Protein AF-A0A7Y2DKX5-F1 (afdb_monomer_lite)

Secondary structure (DSSP, 8-state):
-PPPHHHHHHHHHT-TT---EE-S-HHHHHT---TTPEE--GGGTHHHHHHHTTS--

Foldseek 3Di:
DDQDPVNVVVVCVPDPLDAAAAQDDPVVVVVDDDPRHDYQHVVVPVSSVVVVVPRDD

Structure (mmCIF, N/CA/C/O backbone):
data_AF-A0A7Y2DKX5-F1
#
_entry.id   AF-A0A7Y2DKX5-F1
#
loop_
_atom_site.group_PDB
_atom_site.id
_atom_site.type_symbol
_atom_site.label_atom_id
_atom_site.label_alt_id
_atom_site.label_comp_id
_atom_site.label_asym_id
_atom_site.label_entity_id
_atom_site.label_seq_id
_atom_site.pdbx_PDB_ins_code
_atom_site.Cartn_x
_atom_site.Cartn_y
_atom_site.Cartn_z
_atom_site.occupancy
_atom_site.B_iso_or_equiv
_atom_site.auth_seq_id
_atom_site.auth_comp_id
_atom_site.auth_asym_id
_atom_site.auth_atom_id
_atom_site.pdbx_PDB_model_num
ATOM 1 N N . MET A 1 1 ? -6.680 18.761 5.764 1.00 62.41 1 MET A N 1
ATOM 2 C CA . MET A 1 1 ? -6.179 18.248 7.052 1.00 62.41 1 MET A CA 1
ATOM 3 C C . MET A 1 1 ? -5.424 16.989 6.732 1.00 62.41 1 MET A C 1
ATOM 5 O O . MET A 1 1 ? -5.962 16.175 5.989 1.00 62.41 1 MET A O 1
ATOM 9 N N . ASP A 1 2 ? -4.207 16.880 7.239 1.00 87.06 2 ASP A N 1
ATOM 10 C CA . ASP A 1 2 ? -3.398 15.677 7.085 1.00 87.06 2 ASP A CA 1
ATOM 11 C C . ASP A 1 2 ? -3.934 14.581 8.014 1.00 87.06 2 ASP A C 1
ATOM 13 O O . ASP A 1 2 ? -4.523 14.875 9.059 1.00 87.06 2 ASP A O 1
ATOM 17 N N . LEU A 1 3 ? -3.781 13.322 7.612 1.00 89.38 3 LEU A N 1
ATOM 18 C CA . LEU A 1 3 ? -4.140 12.175 8.439 1.00 89.38 3 LEU A CA 1
ATOM 19 C C . LEU A 1 3 ? -3.058 11.994 9.513 1.00 89.38 3 LEU A C 1
ATOM 21 O O . LEU A 1 3 ? -1.878 11.894 9.180 1.00 89.38 3 LEU A O 1
ATOM 25 N N . SER A 1 4 ? -3.440 11.980 10.793 1.00 95.69 4 SER A N 1
ATOM 26 C CA . SER A 1 4 ? -2.500 11.642 11.867 1.00 95.69 4 SER A CA 1
ATOM 27 C C . SER A 1 4 ? -2.172 10.147 11.846 1.00 95.69 4 SER A C 1
ATOM 29 O O . SER A 1 4 ? -2.954 9.349 11.333 1.00 95.69 4 SER A O 1
ATOM 31 N N . GLN A 1 5 ? -1.034 9.764 12.432 1.00 92.88 5 GLN A N 1
ATOM 32 C CA . GLN A 1 5 ? -0.633 8.355 12.538 1.00 92.88 5 GLN A CA 1
ATOM 33 C C . GLN A 1 5 ? -1.678 7.536 13.304 1.00 92.88 5 GLN A C 1
ATOM 35 O O . GLN A 1 5 ? -2.156 6.539 12.785 1.00 92.88 5 GLN A O 1
ATOM 40 N N . GLU A 1 6 ? -2.132 8.033 14.457 1.00 95.88 6 GLU A N 1
ATOM 41 C CA . GLU A 1 6 ? -3.176 7.389 15.270 1.00 95.88 6 GLU A CA 1
ATOM 42 C C . GLU A 1 6 ? -4.473 7.167 14.473 1.00 95.88 6 GLU A C 1
ATOM 44 O O . GLU A 1 6 ? -5.059 6.092 14.518 1.00 95.88 6 GLU A O 1
ATOM 49 N N . ALA A 1 7 ? -4.904 8.160 13.687 1.00 95.44 7 ALA A N 1
ATOM 50 C CA . ALA A 1 7 ? -6.110 8.035 12.871 1.00 95.44 7 ALA A CA 1
ATOM 51 C C . ALA A 1 7 ? -5.913 7.121 11.649 1.00 95.44 7 ALA A C 1
ATOM 53 O O . ALA A 1 7 ? -6.890 6.587 11.127 1.00 95.44 7 ALA A O 1
ATOM 54 N N . TRP A 1 8 ? -4.684 6.978 11.146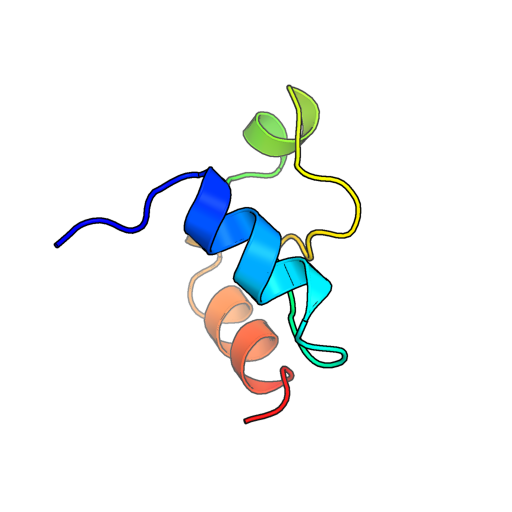 1.00 94.31 8 TRP A N 1
ATOM 55 C CA . TRP A 1 8 ? -4.359 6.017 10.092 1.00 94.31 8 TRP A CA 1
ATOM 56 C C . TRP A 1 8 ? -4.385 4.587 10.635 1.00 94.31 8 TRP A C 1
ATOM 58 O O . TRP A 1 8 ? -5.040 3.738 10.036 1.00 94.31 8 TRP A O 1
ATOM 68 N N . GLU A 1 9 ? -3.756 4.353 11.790 1.00 94.19 9 GLU A N 1
ATOM 69 C CA . GLU A 1 9 ? -3.752 3.062 12.486 1.00 94.19 9 GLU A CA 1
ATOM 70 C C . GLU A 1 9 ? -5.178 2.632 12.848 1.00 94.19 9 GLU A C 1
ATOM 72 O O . GLU A 1 9 ? -5.594 1.541 12.474 1.00 94.19 9 GLU A O 1
ATOM 77 N N . GLU A 1 10 ? -5.976 3.519 13.454 1.00 95.75 10 GLU A N 1
ATOM 78 C CA . GLU A 1 10 ? -7.371 3.225 13.805 1.00 95.75 10 GLU A CA 1
ATOM 79 C C . GLU A 1 10 ? -8.198 2.823 12.574 1.00 95.75 10 GLU A C 1
ATOM 81 O O . GLU A 1 10 ? -8.980 1.876 12.627 1.00 95.75 10 GLU A O 1
ATOM 86 N N . ARG A 1 11 ? -8.042 3.516 11.441 1.00 94.06 11 ARG A N 1
ATOM 87 C CA . ARG A 1 11 ? -8.779 3.175 10.212 1.00 94.06 11 ARG A CA 1
ATOM 88 C C . ARG A 1 11 ? -8.337 1.844 9.626 1.00 94.06 11 ARG A C 1
ATOM 90 O O . ARG A 1 11 ? -9.185 1.112 9.134 1.00 94.06 11 ARG A O 1
ATOM 97 N N . LEU A 1 12 ? -7.039 1.558 9.670 1.00 94.00 12 LEU A N 1
ATOM 98 C CA . LEU A 1 12 ? -6.481 0.301 9.190 1.00 94.00 12 LEU A CA 1
ATOM 99 C C . LEU A 1 12 ? -6.958 -0.883 10.043 1.00 94.00 12 LEU A C 1
ATOM 101 O O . LEU A 1 12 ? -7.296 -1.925 9.498 1.00 94.00 12 LEU A O 1
ATOM 105 N N . GLU A 1 13 ? -7.017 -0.723 11.366 1.00 93.81 13 GLU A N 1
ATOM 106 C CA . GLU A 1 13 ? -7.482 -1.771 12.285 1.00 93.81 13 GLU A CA 1
ATOM 107 C C . GLU A 1 13 ? -8.992 -2.035 12.190 1.00 93.81 13 GLU A C 1
ATOM 109 O O . GLU A 1 13 ? -9.437 -3.145 12.474 1.00 93.81 13 GLU A O 1
ATOM 114 N N . ASN A 1 14 ? -9.783 -1.026 11.812 1.00 95.56 14 ASN A N 1
ATOM 115 C CA . ASN A 1 14 ? -11.246 -1.113 11.760 1.00 95.56 14 ASN A CA 1
ATOM 116 C C . ASN A 1 14 ? -11.815 -1.402 10.358 1.00 95.56 14 ASN A C 1
ATOM 118 O O . ASN A 1 14 ? -13.036 -1.374 10.188 1.00 95.56 14 ASN A O 1
ATOM 122 N N . ASP A 1 15 ? -10.972 -1.665 9.359 1.00 93.69 15 ASP A N 1
ATOM 123 C CA . ASP A 1 15 ? -11.402 -1.995 7.999 1.00 93.69 15 ASP A CA 1
ATOM 124 C C . ASP A 1 15 ? -10.769 -3.309 7.526 1.00 93.69 15 ASP A C 1
ATOM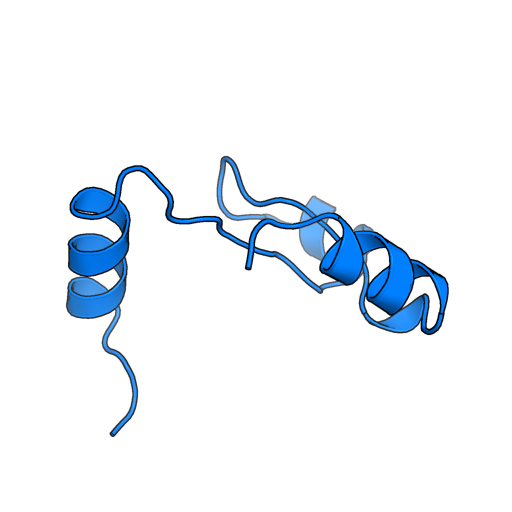 126 O O . ASP A 1 15 ? -9.608 -3.363 7.124 1.00 93.69 15 ASP A O 1
ATOM 130 N N . ASP A 1 16 ? -11.573 -4.375 7.530 1.00 90.88 16 ASP A N 1
ATOM 131 C CA . ASP A 1 16 ? -11.163 -5.716 7.096 1.00 90.88 16 ASP A CA 1
ATOM 132 C C . ASP A 1 16 ? -10.749 -5.781 5.612 1.00 90.88 16 ASP A C 1
ATOM 134 O O . ASP A 1 16 ? -10.098 -6.742 5.198 1.00 90.88 16 ASP A O 1
ATOM 138 N N . ASN A 1 17 ? -11.131 -4.788 4.800 1.00 90.19 17 ASN A N 1
ATOM 139 C CA . ASN A 1 17 ? -10.776 -4.710 3.381 1.00 90.19 17 ASN A CA 1
ATOM 140 C C . ASN A 1 17 ? -9.644 -3.713 3.113 1.00 90.19 17 ASN A C 1
ATOM 142 O O . ASN A 1 17 ? -9.294 -3.486 1.951 1.00 90.19 17 ASN A O 1
ATOM 146 N N . ALA A 1 18 ? -9.071 -3.098 4.151 1.00 91.69 18 ALA A N 1
ATOM 147 C CA . ALA A 1 18 ? -7.984 -2.154 3.971 1.00 91.69 18 ALA A CA 1
ATOM 148 C C . ALA A 1 18 ? -6.752 -2.844 3.375 1.00 91.69 18 ALA A C 1
ATOM 150 O O . ALA A 1 18 ? -6.297 -3.897 3.825 1.00 91.69 18 ALA A O 1
ATOM 151 N N . VAL A 1 19 ? -6.172 -2.199 2.365 1.00 91.81 19 VAL A N 1
ATOM 152 C CA . VAL A 1 19 ? -4.929 -2.633 1.729 1.00 91.81 19 VAL A CA 1
ATOM 153 C C . VAL A 1 19 ? -3.904 -1.523 1.876 1.00 91.81 19 VAL A C 1
ATOM 155 O O . VAL A 1 19 ? -4.157 -0.370 1.526 1.00 91.81 19 VAL A O 1
ATOM 158 N N . ILE A 1 20 ? -2.719 -1.882 2.365 1.00 94.56 20 ILE A N 1
ATOM 159 C CA . ILE A 1 20 ? -1.567 -0.984 2.381 1.00 94.56 20 ILE A CA 1
ATOM 160 C C . ILE A 1 20 ? -0.832 -1.164 1.059 1.00 94.56 20 ILE A C 1
ATOM 162 O O . ILE A 1 20 ? -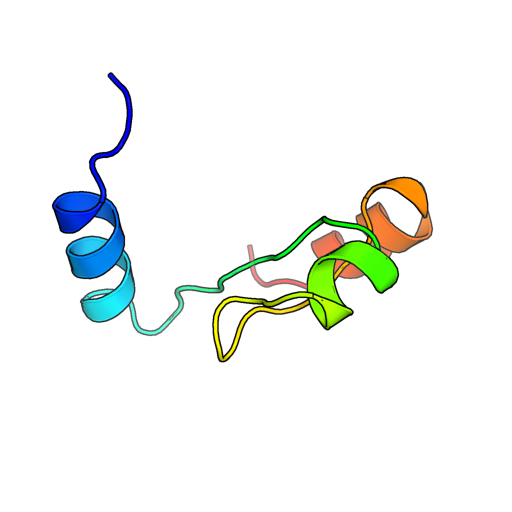0.468 -2.281 0.692 1.00 94.56 20 ILE A O 1
ATOM 166 N N . LEU A 1 21 ? -0.612 -0.064 0.348 1.00 95.25 21 LEU A N 1
ATOM 167 C CA . LEU A 1 21 ? 0.121 -0.050 -0.908 1.00 95.25 21 LEU A CA 1
ATOM 168 C C . LEU A 1 21 ? 1.422 0.735 -0.735 1.00 95.25 21 LEU A C 1
ATOM 170 O O . LEU A 1 21 ? 1.392 1.936 -0.469 1.00 95.25 21 LEU A O 1
ATOM 174 N N . ASP A 1 22 ? 2.551 0.058 -0.910 1.00 96.31 22 ASP A N 1
ATOM 175 C CA . ASP A 1 22 ? 3.874 0.667 -0.957 1.00 96.31 22 ASP A CA 1
ATOM 176 C C . ASP A 1 22 ? 4.277 0.866 -2.423 1.00 96.31 22 ASP A C 1
ATOM 178 O O . ASP A 1 22 ? 4.386 -0.092 -3.188 1.00 96.31 22 ASP A O 1
ATOM 182 N N . VAL A 1 23 ? 4.431 2.124 -2.833 1.00 96.75 23 VAL A N 1
ATOM 183 C CA . VAL A 1 23 ? 4.685 2.497 -4.236 1.00 96.75 23 VAL A CA 1
ATOM 184 C C . VAL A 1 23 ? 6.134 2.894 -4.513 1.00 96.75 23 VAL A C 1
ATOM 186 O O . VAL A 1 23 ? 6.441 3.427 -5.580 1.00 96.75 23 VAL A O 1
ATOM 189 N N . ARG A 1 24 ? 7.008 2.682 -3.525 1.00 97.31 24 ARG A N 1
ATOM 190 C CA . ARG A 1 24 ? 8.442 2.979 -3.585 1.00 97.31 24 ARG A CA 1
ATOM 191 C C . ARG A 1 24 ? 9.191 1.967 -4.453 1.00 97.31 24 ARG A C 1
ATOM 193 O O . ARG A 1 24 ? 8.649 0.908 -4.783 1.00 97.31 24 ARG A O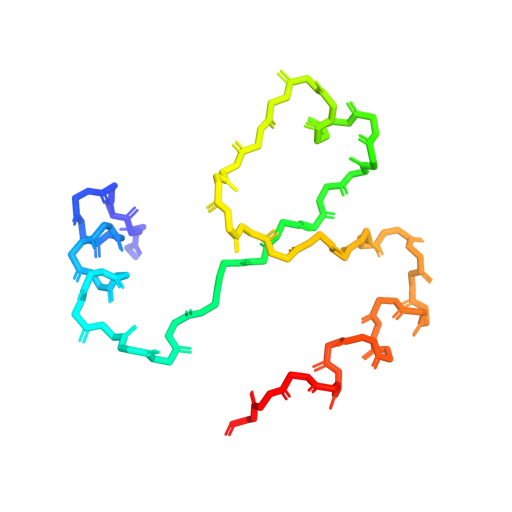 1
ATOM 200 N N . THR A 1 25 ? 10.434 2.285 -4.819 1.00 96.06 25 THR A N 1
ATOM 201 C CA . THR A 1 25 ? 11.260 1.338 -5.580 1.00 96.06 25 THR A CA 1
ATOM 202 C C . THR A 1 25 ? 11.612 0.117 -4.723 1.00 96.06 25 THR A C 1
ATOM 204 O O . THR A 1 25 ? 11.619 0.205 -3.489 1.00 96.06 25 THR A O 1
ATOM 207 N N . PRO A 1 26 ? 11.936 -1.035 -5.336 1.00 94.38 26 PRO A N 1
ATOM 208 C CA . PRO A 1 26 ? 12.342 -2.225 -4.594 1.00 94.38 26 PRO A CA 1
ATOM 209 C C . PRO A 1 26 ? 13.505 -1.971 -3.628 1.00 94.38 26 PRO A C 1
ATOM 211 O O . PRO A 1 26 ? 13.488 -2.478 -2.511 1.00 94.38 26 PRO A O 1
ATOM 214 N N . GLU A 1 27 ? 14.474 -1.142 -4.018 1.00 95.50 27 GLU A N 1
ATOM 215 C CA . GLU A 1 27 ? 15.629 -0.799 -3.185 1.00 95.50 27 GLU A CA 1
ATOM 216 C C . GLU A 1 27 ? 15.216 -0.049 -1.908 1.00 95.50 27 GLU A C 1
ATOM 218 O O . GLU A 1 27 ? 15.717 -0.344 -0.827 1.00 95.50 27 GLU A O 1
ATOM 223 N N . GLU A 1 28 ? 14.259 0.881 -1.996 1.00 96.25 28 GLU A N 1
ATOM 224 C CA . GLU A 1 28 ? 13.736 1.605 -0.827 1.00 96.25 28 GLU A CA 1
ATOM 225 C C . GLU A 1 28 ? 12.938 0.689 0.117 1.00 96.25 28 GLU A C 1
ATOM 227 O O . GLU A 1 28 ? 12.904 0.909 1.331 1.00 96.25 28 GLU A O 1
ATOM 232 N N . VAL A 1 29 ? 12.270 -0.330 -0.432 1.00 95.56 29 VAL A N 1
ATOM 233 C CA . VAL A 1 29 ? 11.531 -1.338 0.344 1.00 95.56 29 VAL A CA 1
ATOM 234 C C . VAL A 1 29 ? 12.499 -2.270 1.074 1.00 95.56 29 VAL A C 1
ATOM 236 O O . VAL A 1 29 ? 12.236 -2.640 2.219 1.00 95.56 29 VAL A O 1
ATOM 239 N N . GLU A 1 30 ? 13.637 -2.615 0.467 1.00 94.62 30 GLU A N 1
ATOM 240 C CA . GLU A 1 30 ? 14.680 -3.434 1.101 1.00 94.62 30 GLU A CA 1
ATOM 241 C C . GLU A 1 30 ? 15.290 -2.769 2.347 1.00 94.62 30 GLU A C 1
ATOM 243 O O . GLU A 1 30 ? 15.672 -3.467 3.289 1.00 94.62 30 GLU A O 1
ATOM 248 N N . GLU A 1 31 ? 15.325 -1.434 2.404 1.00 95.56 31 GLU A N 1
ATOM 249 C CA . GLU A 1 31 ? 15.775 -0.682 3.586 1.00 95.56 31 GLU A CA 1
ATOM 250 C C . GLU A 1 31 ? 14.761 -0.698 4.744 1.00 95.56 31 GLU A C 1
ATOM 252 O O . GLU A 1 31 ? 15.111 -0.420 5.895 1.00 95.56 31 GLU A O 1
ATOM 257 N N . GLY A 1 32 ? 13.506 -1.050 4.462 1.00 94.50 32 GLY A N 1
ATOM 258 C CA . GLY A 1 32 ? 12.438 -1.153 5.447 1.00 94.50 32 GLY A CA 1
ATOM 259 C C . GLY A 1 32 ? 11.071 -0.845 4.849 1.00 94.50 32 GLY A C 1
ATOM 260 O O . GLY A 1 32 ? 10.904 0.074 4.044 1.00 94.50 32 GLY A O 1
ATOM 261 N N . TYR A 1 33 ? 10.061 -1.598 5.275 1.00 94.62 33 TYR A N 1
ATOM 262 C CA . TYR A 1 33 ? 8.700 -1.493 4.756 1.00 94.62 33 TYR A CA 1
ATOM 263 C C . TYR A 1 33 ? 7.661 -1.836 5.820 1.00 94.62 33 TYR A C 1
ATOM 265 O O . TYR A 1 33 ? 7.966 -2.457 6.842 1.00 94.62 33 TYR A O 1
ATOM 273 N N . ILE A 1 34 ? 6.420 -1.414 5.575 1.00 94.06 34 ILE A N 1
ATOM 274 C CA . ILE A 1 34 ? 5.289 -1.736 6.443 1.00 94.06 34 ILE A CA 1
ATOM 275 C C . ILE A 1 34 ? 4.883 -3.196 6.184 1.00 94.06 34 ILE A C 1
ATOM 277 O O . ILE A 1 34 ? 4.598 -3.547 5.035 1.00 94.06 34 ILE A O 1
ATOM 281 N N . PRO A 1 35 ? 4.832 -4.063 7.212 1.00 91.38 35 PRO A N 1
ATOM 282 C CA . PRO A 1 35 ? 4.392 -5.442 7.042 1.00 91.38 35 PRO A CA 1
ATOM 283 C C . PRO A 1 35 ? 3.015 -5.533 6.376 1.00 91.38 35 PRO A C 1
ATOM 285 O O . PRO A 1 35 ? 2.133 -4.722 6.642 1.00 91.38 35 PRO A O 1
ATOM 288 N N . ASN A 1 36 ? 2.825 -6.554 5.539 1.00 91.00 36 ASN A N 1
ATOM 289 C CA . ASN A 1 36 ? 1.598 -6.798 4.767 1.00 91.00 36 ASN A CA 1
ATOM 290 C C . ASN A 1 36 ? 1.263 -5.737 3.701 1.00 91.00 36 ASN A C 1
ATOM 292 O O . ASN A 1 36 ? 0.210 -5.836 3.071 1.00 91.00 36 ASN A O 1
ATOM 296 N N . ALA A 1 37 ? 2.144 -4.764 3.446 1.00 94.94 37 ALA A N 1
ATOM 297 C CA . ALA A 1 37 ? 1.988 -3.877 2.303 1.00 94.94 37 ALA A CA 1
ATOM 298 C C . ALA A 1 37 ? 2.183 -4.634 0.982 1.00 94.94 37 ALA A C 1
ATOM 300 O O . ALA A 1 37 ? 3.117 -5.424 0.822 1.00 94.94 37 ALA A O 1
ATOM 301 N N . LYS A 1 38 ? 1.314 -4.361 0.007 1.00 94.25 38 LYS A N 1
ATOM 302 C CA . LYS A 1 38 ? 1.538 -4.748 -1.384 1.00 94.25 38 LYS A CA 1
ATOM 303 C C . LYS A 1 38 ? 2.529 -3.758 -1.986 1.00 94.25 38 LYS A C 1
ATOM 305 O O . LYS A 1 38 ? 2.294 -2.559 -1.917 1.00 94.25 38 LYS A O 1
ATOM 310 N N . VAL A 1 39 ? 3.610 -4.246 -2.585 1.00 95.25 39 VAL A N 1
ATOM 311 C CA . VAL A 1 39 ? 4.582 -3.390 -3.276 1.00 95.25 39 VAL A CA 1
ATOM 312 C C . VAL A 1 39 ? 4.215 -3.315 -4.755 1.00 95.25 39 VAL A C 1
ATOM 314 O O . VAL A 1 39 ? 4.142 -4.349 -5.421 1.00 95.25 39 VAL A O 1
ATOM 317 N N . ILE A 1 40 ? 3.965 -2.111 -5.266 1.00 95.75 40 ILE A N 1
ATOM 318 C CA . ILE A 1 40 ? 3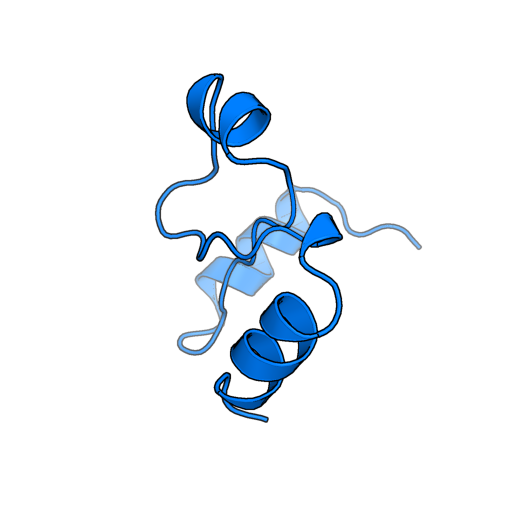.781 -1.851 -6.699 1.00 95.75 40 ILE A CA 1
ATOM 319 C C . ILE A 1 40 ? 4.587 -0.603 -7.050 1.00 95.75 40 ILE A C 1
ATOM 321 O O . ILE A 1 40 ? 4.134 0.513 -6.808 1.00 95.75 40 ILE A O 1
ATOM 325 N N . ASP A 1 41 ? 5.766 -0.793 -7.635 1.00 96.62 41 ASP A N 1
ATOM 326 C CA . ASP A 1 41 ? 6.665 0.307 -7.989 1.00 96.62 41 ASP A CA 1
ATOM 327 C C . ASP A 1 41 ? 5.993 1.282 -8.973 1.00 96.62 41 ASP A C 1
ATOM 329 O O . ASP A 1 41 ? 5.636 0.930 -10.104 1.00 96.62 41 ASP A O 1
ATOM 333 N N . PHE A 1 42 ? 5.824 2.529 -8.527 1.00 96.44 42 PHE A N 1
ATOM 334 C CA . PHE A 1 42 ? 5.207 3.607 -9.294 1.00 96.44 42 PHE A CA 1
ATOM 335 C C . PHE A 1 42 ? 5.934 3.901 -10.612 1.00 96.44 42 PHE A C 1
ATOM 337 O O . PHE A 1 42 ? 5.303 4.266 -11.611 1.00 96.44 42 PHE A O 1
ATOM 344 N N . TYR A 1 43 ? 7.255 3.726 -10.647 1.00 96.56 43 TYR A N 1
ATOM 345 C CA . TYR A 1 43 ? 8.068 4.063 -11.811 1.00 96.56 43 TYR A CA 1
ATOM 346 C C . TYR A 1 43 ? 7.900 3.078 -12.974 1.00 96.56 43 TYR A C 1
ATOM 348 O O . TYR A 1 43 ? 8.300 3.395 -14.097 1.00 96.56 43 TYR A O 1
ATOM 356 N N . LEU A 1 44 ? 7.232 1.938 -12.761 1.00 94.31 44 LEU A N 1
ATOM 357 C CA . LEU A 1 44 ? 6.912 0.974 -13.820 1.00 94.31 44 LEU A CA 1
ATOM 358 C C . LEU A 1 44 ? 5.758 1.426 -14.738 1.00 94.31 44 LEU A C 1
ATOM 360 O O . LEU A 1 44 ? 5.439 0.762 -15.729 1.00 94.31 44 LEU A O 1
ATOM 364 N N . GLY A 1 45 ? 5.129 2.573 -14.456 1.00 94.19 45 GLY A N 1
ATOM 365 C CA . GLY A 1 45 ? 4.208 3.255 -15.366 1.00 94.19 45 GLY A CA 1
ATOM 366 C C . GLY A 1 45 ? 2.989 2.412 -15.754 1.00 94.19 45 GLY A C 1
ATOM 367 O O . GLY A 1 45 ? 2.016 2.333 -15.009 1.00 94.19 45 GLY A O 1
ATOM 368 N N . GLN A 1 46 ? 3.009 1.802 -16.944 1.00 95.06 46 GLN A N 1
ATOM 369 C CA . GLN A 1 46 ? 1.889 0.972 -17.408 1.00 95.06 46 GLN A CA 1
ATOM 370 C C . GLN A 1 46 ? 1.666 -0.256 -16.523 1.00 95.06 46 GLN A C 1
ATOM 372 O O . GLN A 1 46 ? 0.520 -0.625 -16.277 1.00 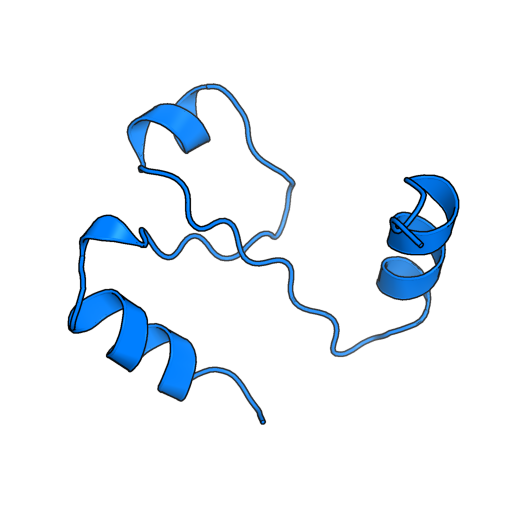95.06 46 GLN A O 1
ATOM 377 N N . GLU A 1 47 ? 2.737 -0.872 -16.028 1.00 94.19 47 GLU A N 1
ATOM 378 C CA . GLU A 1 47 ? 2.629 -2.049 -15.163 1.00 94.19 47 GLU A CA 1
ATOM 379 C C . GLU A 1 47 ? 2.046 -1.669 -13.799 1.00 94.19 47 GLU A C 1
ATOM 381 O O . GLU A 1 47 ? 1.188 -2.385 -13.289 1.00 94.19 47 GLU A O 1
ATOM 386 N N . PHE A 1 48 ? 2.408 -0.492 -13.269 1.00 95.06 48 PHE A N 1
ATOM 387 C CA . PHE A 1 48 ? 1.776 0.070 -12.075 1.00 95.06 48 PHE A CA 1
ATOM 388 C C . PHE A 1 48 ? 0.260 0.188 -12.267 1.00 95.06 48 PHE A C 1
ATOM 390 O O . PHE A 1 48 ? -0.510 -0.352 -11.477 1.00 95.06 48 PHE A O 1
ATOM 397 N N . MET A 1 49 ? -0.182 0.817 -13.363 1.00 94.69 49 MET A N 1
ATOM 398 C CA . MET A 1 49 ? -1.613 0.960 -13.657 1.00 94.69 49 MET A CA 1
ATOM 399 C C . MET A 1 49 ? -2.320 -0.396 -13.778 1.00 94.69 49 MET A C 1
ATOM 401 O O . MET A 1 49 ? -3.403 -0.569 -13.223 1.00 94.69 49 MET A O 1
ATOM 405 N N . ALA A 1 50 ? -1.694 -1.369 -14.444 1.00 94.81 50 ALA A N 1
ATOM 406 C CA . ALA A 1 50 ? -2.248 -2.711 -14.586 1.00 94.81 50 ALA A CA 1
ATOM 407 C C . ALA A 1 50 ? -2.382 -3.448 -13.241 1.00 94.81 50 ALA A C 1
ATOM 409 O O . ALA A 1 50 ? -3.328 -4.209 -13.053 1.00 94.81 50 ALA A O 1
ATOM 410 N N . GLU A 1 51 ? -1.460 -3.242 -12.298 1.00 93.44 51 GLU A N 1
ATOM 411 C CA . GLU A 1 51 ? -1.539 -3.835 -10.959 1.00 93.44 51 GLU A CA 1
ATOM 412 C C . GLU A 1 51 ? -2.574 -3.153 -10.057 1.00 93.44 51 GLU A C 1
ATOM 414 O O . GLU A 1 51 ? -3.208 -3.832 -9.245 1.00 93.44 51 GLU A O 1
ATOM 419 N N . ILE A 1 52 ? -2.782 -1.842 -10.219 1.00 92.69 52 ILE A N 1
ATOM 420 C CA . ILE A 1 52 ? -3.845 -1.098 -9.528 1.00 92.69 52 ILE A CA 1
ATOM 421 C C . ILE A 1 52 ? -5.224 -1.550 -10.004 1.00 92.69 52 ILE A C 1
ATOM 423 O O . ILE A 1 52 ? -6.114 -1.747 -9.186 1.00 92.69 52 ILE A O 1
ATOM 427 N N . GLU A 1 53 ? -5.410 -1.773 -11.307 1.00 92.19 53 GLU A N 1
ATOM 428 C CA . GLU A 1 53 ? -6.691 -2.235 -11.860 1.00 92.19 53 GLU A CA 1
ATOM 429 C C . GLU A 1 53 ? -7.119 -3.626 -11.363 1.00 92.19 53 GLU A C 1
ATOM 431 O O . GLU A 1 53 ? -8.297 -3.969 -11.462 1.00 92.19 53 GLU A O 1
ATOM 436 N N . LYS A 1 54 ? -6.182 -4.419 -10.827 1.00 90.75 54 LYS A N 1
ATOM 437 C CA . LYS A 1 54 ? -6.458 -5.724 -10.204 1.00 90.75 54 LYS A CA 1
ATOM 438 C C . LYS A 1 54 ? -6.915 -5.618 -8.749 1.00 90.75 54 LYS A C 1
ATOM 440 O O . LYS A 1 54 ? -7.370 -6.622 -8.207 1.00 90.75 54 LYS A O 1
ATOM 445 N N . LEU A 1 55 ? -6.721 -4.470 -8.099 1.00 88.56 55 LEU A N 1
ATOM 446 C CA . LEU A 1 55 ? -7.225 -4.240 -6.748 1.00 88.56 55 LEU A CA 1
ATOM 447 C C . LEU A 1 55 ? -8.738 -3.999 -6.810 1.00 88.56 55 LEU A C 1
ATOM 449 O O . LEU A 1 55 ? -9.232 -3.395 -7.766 1.00 88.56 55 LEU A O 1
ATOM 453 N N . ASP A 1 56 ? -9.465 -4.500 -5.809 1.00 71.12 56 ASP A N 1
ATOM 454 C CA . ASP A 1 56 ? -10.913 -4.291 -5.711 1.00 71.12 56 ASP A CA 1
ATOM 455 C C . ASP A 1 56 ? -11.243 -2.789 -5.652 1.00 71.12 56 ASP A C 1
ATOM 457 O O . ASP A 1 56 ? -10.484 -1.989 -5.095 1.00 71.12 56 ASP A O 1
ATOM 461 N N . LYS A 1 57 ? -12.364 -2.414 -6.278 1.00 61.38 57 LYS A N 1
ATOM 462 C CA . LYS A 1 57 ? -12.856 -1.031 -6.369 1.00 61.38 57 LYS A CA 1
ATOM 463 C C . LYS A 1 57 ? -13.928 -0.722 -5.339 1.00 61.38 57 LYS A C 1
ATOM 465 O O . LYS A 1 57 ? -14.793 -1.600 -5.127 1.00 61.38 57 LYS A O 1
#

Sequence (57 aa):
MDLSQEAWEERLENDDNAVILDVRTPEEVEEGYIPNAKVIDFYLGQEFMAEIEKLDK

pLDDT: mean 92.54, std 6.9, range [61.38, 97.31]

Radius of gyration: 12.92 Å; chains: 1; bounding box: 29×25×33 Å